Protein AF-A0A059FX70-F1 (afdb_monomer_lite)

Structure (mmCIF, N/CA/C/O backbone):
data_AF-A0A059FX70-F1
#
_entry.id   AF-A0A059FX70-F1
#
loop_
_atom_site.group_PDB
_atom_site.id
_atom_site.type_symbol
_atom_site.label_atom_id
_atom_site.label_alt_id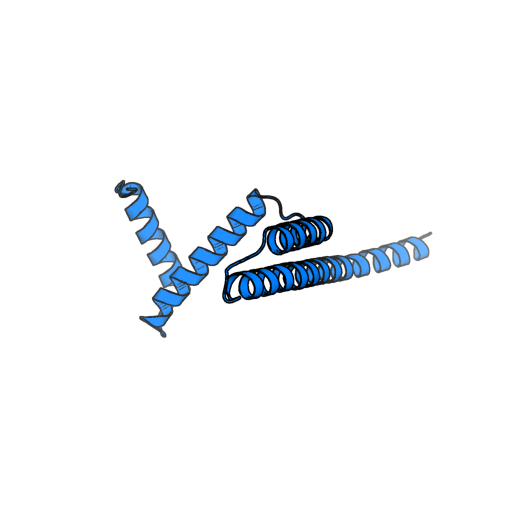
_atom_site.label_comp_id
_atom_site.label_asym_id
_atom_site.label_entity_id
_atom_site.label_seq_id
_atom_site.pdbx_PDB_ins_code
_atom_site.Cartn_x
_atom_site.Cartn_y
_atom_site.Cartn_z
_atom_site.occupancy
_atom_site.B_iso_or_equiv
_atom_site.auth_seq_id
_atom_site.auth_comp_id
_atom_site.auth_asym_id
_atom_site.auth_atom_id
_atom_site.pdbx_PDB_model_num
ATOM 1 N N . MET A 1 1 ? 32.917 27.367 -21.224 1.00 57.19 1 MET A N 1
ATOM 2 C CA . MET A 1 1 ? 31.515 26.885 -21.235 1.00 57.19 1 MET A CA 1
ATOM 3 C C . MET A 1 1 ? 31.325 25.448 -20.723 1.00 57.19 1 MET A C 1
ATOM 5 O O . MET A 1 1 ? 30.246 25.161 -20.230 1.00 57.19 1 MET A O 1
ATOM 9 N N . GLY A 1 2 ? 32.328 24.554 -20.754 1.00 74.62 2 GLY A N 1
ATOM 10 C CA . GLY A 1 2 ? 32.160 23.157 -20.295 1.00 74.62 2 GLY A CA 1
ATOM 11 C C . GLY A 1 2 ? 32.057 22.940 -18.775 1.00 74.62 2 GLY A C 1
ATOM 12 O O . GLY A 1 2 ? 31.350 22.041 -18.336 1.00 74.62 2 GLY A O 1
ATOM 13 N N . VAL A 1 3 ? 32.697 23.785 -17.958 1.00 78.06 3 VAL A N 1
ATOM 14 C CA . VAL A 1 3 ? 32.703 23.629 -16.487 1.00 78.06 3 VAL A CA 1
ATOM 15 C C . VAL A 1 3 ? 31.309 23.851 -15.891 1.00 78.06 3 VAL A C 1
ATOM 17 O O . VAL A 1 3 ? 30.858 23.066 -15.065 1.00 78.06 3 VAL A O 1
ATOM 20 N N . LEU A 1 4 ? 30.577 24.860 -16.373 1.00 76.00 4 LEU A N 1
ATOM 21 C CA . LEU A 1 4 ? 29.200 25.120 -15.942 1.00 76.00 4 LEU A CA 1
ATOM 22 C C . LEU A 1 4 ? 28.260 23.956 -16.292 1.00 76.00 4 LEU A C 1
ATOM 24 O O . LEU A 1 4 ? 27.456 23.565 -15.454 1.00 76.00 4 LEU A O 1
ATOM 28 N N . ALA A 1 5 ? 28.406 23.359 -17.481 1.00 77.25 5 ALA A N 1
ATOM 29 C CA . ALA A 1 5 ? 27.619 22.195 -17.897 1.00 77.25 5 ALA A CA 1
ATOM 30 C C . ALA A 1 5 ? 27.932 20.934 -17.068 1.00 77.25 5 ALA A C 1
ATOM 32 O O . ALA A 1 5 ? 27.045 20.132 -16.782 1.00 77.25 5 ALA A O 1
ATOM 33 N N . PHE A 1 6 ? 29.188 20.772 -16.643 1.00 79.62 6 PHE A N 1
ATOM 34 C CA . PHE A 1 6 ? 29.595 19.677 -15.765 1.00 79.62 6 PHE A CA 1
ATOM 35 C C . PHE A 1 6 ? 28.958 19.799 -14.372 1.00 79.62 6 PHE A C 1
ATOM 37 O O . PHE A 1 6 ? 28.401 18.829 -13.860 1.00 79.62 6 PHE A O 1
ATOM 44 N N . PHE A 1 7 ? 28.96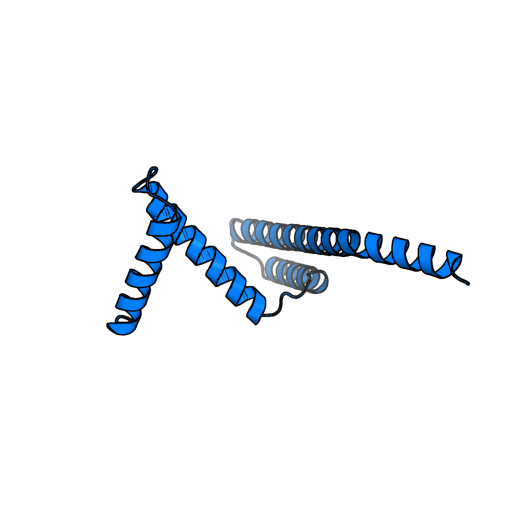1 21.002 -13.786 1.00 81.00 7 PHE A N 1
ATOM 45 C CA . PHE A 1 7 ? 28.335 21.244 -12.482 1.00 81.00 7 PHE A CA 1
ATOM 46 C C . PHE A 1 7 ? 26.805 21.135 -12.523 1.00 81.00 7 PHE A C 1
ATOM 48 O O . PHE A 1 7 ? 26.221 20.549 -11.611 1.00 81.00 7 PHE A O 1
ATOM 55 N N . THR A 1 8 ? 26.139 21.625 -13.575 1.00 78.81 8 THR A N 1
ATOM 56 C CA . THR A 1 8 ? 24.680 21.467 -13.712 1.00 78.81 8 THR A CA 1
ATOM 57 C C . THR A 1 8 ? 24.275 20.006 -13.932 1.00 78.81 8 THR A C 1
ATOM 59 O O . THR A 1 8 ? 23.274 19.561 -13.368 1.00 78.81 8 THR A O 1
ATOM 62 N N . GLY A 1 9 ? 25.078 19.226 -14.665 1.00 77.31 9 GLY A N 1
ATOM 63 C CA . GLY A 1 9 ? 24.887 17.781 -14.813 1.00 77.31 9 GLY A CA 1
ATOM 64 C C . GLY A 1 9 ? 25.043 17.016 -13.493 1.00 77.31 9 GLY A C 1
ATOM 65 O O . GLY A 1 9 ? 24.205 16.173 -13.166 1.00 77.31 9 GLY A O 1
ATOM 66 N N . LEU A 1 10 ? 26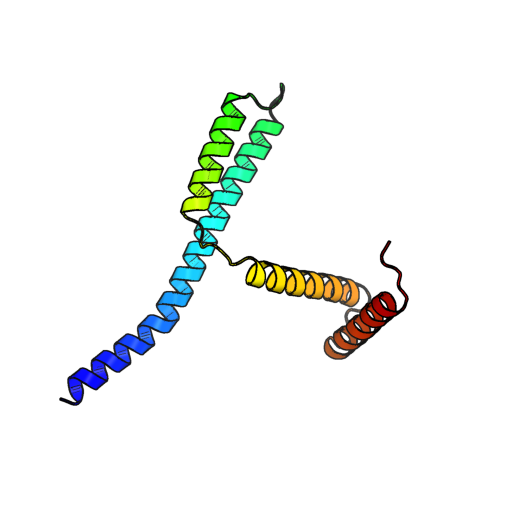.062 17.351 -12.692 1.00 77.69 10 LEU A N 1
ATOM 67 C CA . LEU A 1 10 ? 26.278 16.731 -11.379 1.00 77.69 10 LEU A CA 1
ATOM 68 C C . LEU A 1 10 ? 25.145 17.050 -10.394 1.00 77.69 10 LEU A C 1
ATOM 70 O O . LEU A 1 10 ? 24.675 16.155 -9.692 1.00 77.69 10 LEU A O 1
ATOM 74 N N . LEU A 1 11 ? 24.662 18.298 -10.375 1.00 72.19 11 LEU A N 1
ATOM 75 C CA . LEU A 1 11 ? 23.501 18.675 -9.565 1.00 72.19 11 LEU A CA 1
ATOM 76 C C . LEU A 1 11 ? 22.249 17.888 -9.982 1.00 72.19 11 LEU A C 1
ATOM 78 O O . LEU A 1 11 ? 21.531 17.384 -9.120 1.00 72.19 11 LEU A O 1
ATOM 82 N N . SER A 1 12 ? 22.007 17.717 -11.286 1.00 71.44 12 SER A N 1
ATOM 83 C CA . SER A 1 12 ? 20.851 16.964 -11.795 1.00 71.44 12 SER A CA 1
ATOM 84 C C . SER A 1 12 ? 20.833 15.506 -11.309 1.00 71.44 12 SER A C 1
ATOM 86 O O . SER A 1 12 ? 19.789 15.003 -10.886 1.00 71.44 12 SER A O 1
ATOM 88 N N . LEU A 1 13 ? 21.996 14.848 -11.264 1.00 66.88 13 LEU A N 1
ATOM 89 C CA . LEU A 1 13 ? 22.121 13.478 -10.754 1.00 66.88 13 LEU A CA 1
ATOM 90 C C . LEU A 1 13 ? 21.808 13.367 -9.252 1.00 66.88 13 LEU A C 1
ATOM 92 O O . LEU A 1 13 ? 21.264 12.354 -8.814 1.00 66.88 13 LEU A O 1
ATOM 96 N N . ILE A 1 14 ? 22.087 14.412 -8.468 1.00 65.88 14 ILE A N 1
ATOM 97 C CA . ILE A 1 14 ? 21.805 14.457 -7.023 1.00 65.88 14 ILE A CA 1
ATOM 98 C C . ILE A 1 14 ? 20.309 14.703 -6.745 1.00 65.88 14 ILE A C 1
ATOM 100 O O . ILE A 1 14 ? 19.774 14.216 -5.746 1.00 65.88 14 ILE A O 1
ATOM 104 N N . HIS A 1 15 ? 19.590 15.382 -7.644 1.00 61.31 15 HIS A N 1
ATOM 105 C CA . HIS A 1 15 ? 18.142 15.591 -7.508 1.00 61.31 15 HIS A CA 1
ATOM 106 C C . HIS A 1 15 ? 17.326 14.290 -7.609 1.00 61.31 15 HIS A C 1
ATOM 108 O O . HIS A 1 15 ? 16.267 14.177 -6.984 1.00 61.31 15 HIS A O 1
ATOM 114 N N . LEU A 1 16 ? 17.813 13.290 -8.348 1.00 60.69 16 LEU A N 1
ATOM 115 C CA . LEU A 1 16 ? 17.107 12.025 -8.565 1.00 60.69 16 LEU A CA 1
ATOM 116 C C . LEU A 1 16 ? 16.859 11.220 -7.261 1.00 60.69 16 LEU A C 1
ATOM 118 O O . LEU A 1 16 ? 15.701 10.891 -6.982 1.00 60.69 16 LEU A O 1
ATOM 122 N N . PRO A 1 17 ? 17.868 10.938 -6.406 1.00 65.56 17 PRO A N 1
ATOM 123 C CA . PRO A 1 17 ? 17.646 10.266 -5.121 1.00 65.56 17 PRO A CA 1
ATOM 124 C C . PRO A 1 17 ? 16.916 11.146 -4.093 1.00 65.56 17 PRO A C 1
ATOM 126 O O . PRO A 1 17 ? 16.167 10.623 -3.263 1.00 65.56 17 PRO A O 1
ATOM 129 N N . LEU A 1 18 ? 17.081 12.473 -4.151 1.00 64.06 18 LEU A N 1
ATOM 130 C CA . LEU A 1 18 ? 16.383 13.407 -3.259 1.00 64.06 18 LEU A CA 1
ATOM 131 C C . LEU A 1 18 ? 14.870 13.401 -3.495 1.00 64.06 18 LEU A C 1
ATOM 133 O O . LEU A 1 18 ? 14.101 13.394 -2.533 1.00 64.06 18 LEU A O 1
ATOM 137 N N . ASN A 1 19 ? 14.434 13.315 -4.753 1.00 64.44 19 ASN A N 1
ATOM 138 C CA . ASN A 1 19 ? 13.014 13.244 -5.091 1.00 64.44 19 ASN A CA 1
ATOM 139 C C . ASN A 1 19 ? 12.375 11.930 -4.588 1.00 64.44 19 ASN A C 1
ATOM 141 O O . ASN A 1 19 ? 11.281 11.933 -4.027 1.00 64.44 19 ASN A O 1
ATOM 145 N N . LEU A 1 20 ? 13.094 10.804 -4.675 1.00 67.50 20 LEU A N 1
ATOM 146 C CA . LEU A 1 20 ? 12.634 9.522 -4.123 1.00 67.50 20 LEU A CA 1
ATOM 147 C C . LEU A 1 20 ? 12.492 9.562 -2.595 1.00 67.50 20 LEU A C 1
ATOM 149 O O . LEU A 1 20 ? 11.491 9.083 -2.058 1.00 67.50 20 LEU A O 1
ATOM 153 N N . LYS A 1 21 ? 13.462 10.163 -1.893 1.00 71.00 21 LYS A N 1
ATOM 154 C CA . LYS A 1 21 ? 13.418 10.321 -0.433 1.00 71.00 21 LYS A CA 1
ATOM 155 C C . LYS A 1 21 ? 12.296 11.270 0.000 1.00 71.00 21 LYS A C 1
ATOM 157 O O . LYS A 1 21 ? 11.587 10.958 0.952 1.00 71.00 21 LYS A O 1
ATOM 162 N N . GLY A 1 22 ? 12.087 12.368 -0.728 1.00 72.81 22 GLY A N 1
ATOM 163 C CA . GLY A 1 22 ? 10.981 13.300 -0.497 1.00 72.81 22 GLY A CA 1
ATOM 164 C C . GLY A 1 22 ? 9.612 12.641 -0.674 1.00 72.81 22 GLY A C 1
ATOM 165 O O . GLY A 1 22 ? 8.758 12.755 0.203 1.00 72.81 22 GLY A O 1
ATOM 166 N N . ARG A 1 23 ? 9.422 11.861 -1.748 1.00 69.25 23 ARG A N 1
ATOM 167 C CA . ARG A 1 23 ? 8.182 11.094 -1.969 1.00 69.25 23 ARG A CA 1
ATOM 168 C C . ARG A 1 23 ? 7.954 10.044 -0.884 1.00 69.25 23 ARG A C 1
ATOM 170 O O . ARG A 1 23 ? 6.839 9.918 -0.384 1.00 69.25 23 ARG A O 1
ATOM 177 N N . ALA A 1 24 ? 8.994 9.306 -0.497 1.00 73.62 24 ALA A N 1
ATOM 178 C CA . ALA A 1 24 ? 8.898 8.314 0.571 1.00 73.62 24 ALA A CA 1
ATOM 179 C C . ALA A 1 24 ? 8.518 8.952 1.917 1.00 73.62 24 ALA A C 1
ATOM 181 O O . ALA A 1 24 ? 7.654 8.428 2.620 1.00 73.62 24 ALA A O 1
ATOM 182 N N . GLU A 1 25 ? 9.113 10.098 2.256 1.00 77.75 25 GLU A N 1
ATOM 183 C CA . GLU A 1 25 ? 8.808 10.813 3.497 1.00 77.75 25 GLU A CA 1
ATOM 184 C C . GLU A 1 25 ? 7.394 11.405 3.483 1.00 77.75 25 GLU A C 1
ATOM 186 O O . GLU A 1 25 ? 6.680 11.315 4.478 1.00 77.75 25 GLU A O 1
ATOM 191 N N . ALA A 1 26 ? 6.933 11.921 2.345 1.00 76.25 26 ALA A N 1
ATOM 192 C CA . ALA A 1 26 ? 5.567 12.412 2.196 1.00 76.25 26 ALA A CA 1
ATOM 193 C C . ALA A 1 26 ? 4.525 11.282 2.323 1.00 76.25 26 ALA A C 1
ATOM 195 O O . ALA A 1 26 ? 3.536 11.435 3.042 1.00 76.25 26 ALA A O 1
ATOM 196 N N . HIS A 1 27 ? 4.775 10.101 1.742 1.00 79.06 27 HIS A N 1
ATOM 197 C CA . HIS A 1 27 ? 3.941 8.916 1.987 1.00 79.06 27 HIS A CA 1
ATOM 198 C C . HIS A 1 27 ? 3.964 8.486 3.460 1.00 79.06 27 HIS A C 1
ATOM 200 O O . HIS A 1 27 ? 2.923 8.133 4.019 1.00 79.06 27 HIS A O 1
ATOM 206 N N . ARG A 1 28 ? 5.132 8.536 4.113 1.00 78.88 28 ARG A N 1
ATOM 207 C CA . ARG A 1 28 ? 5.276 8.209 5.538 1.00 78.88 28 ARG A CA 1
ATOM 208 C C . ARG A 1 28 ? 4.512 9.190 6.428 1.00 78.88 28 ARG A C 1
ATOM 210 O O . ARG A 1 28 ? 3.867 8.764 7.385 1.00 78.88 28 ARG A O 1
ATOM 217 N N . SER A 1 29 ? 4.567 10.480 6.109 1.00 81.00 29 SER A N 1
ATOM 218 C CA . SER A 1 29 ? 3.831 11.541 6.797 1.00 81.00 29 SER A CA 1
ATOM 219 C C . SER A 1 29 ? 2.320 11.363 6.636 1.00 81.00 29 SER A C 1
ATOM 221 O O . SER A 1 29 ? 1.603 11.328 7.636 1.00 81.00 29 SER A O 1
ATOM 223 N N . GLY A 1 30 ? 1.843 11.118 5.410 1.00 81.38 30 GLY A N 1
ATOM 224 C CA . GLY A 1 30 ? 0.432 10.824 5.147 1.00 81.38 30 GLY A CA 1
ATOM 225 C C . GLY A 1 30 ? -0.063 9.600 5.922 1.00 81.38 30 GLY A C 1
ATOM 226 O O . GLY A 1 30 ? -1.086 9.666 6.598 1.00 81.38 30 GLY A O 1
ATOM 227 N N . LEU A 1 31 ? 0.702 8.502 5.923 1.00 82.50 31 LEU A N 1
ATOM 228 C CA . LEU A 1 31 ? 0.355 7.298 6.687 1.00 82.50 31 LEU A CA 1
ATOM 229 C C . LEU A 1 31 ? 0.246 7.577 8.190 1.00 82.50 31 LEU A C 1
ATOM 231 O O . LEU A 1 31 ? -0.682 7.086 8.828 1.00 82.50 31 LEU A O 1
ATOM 235 N N . ARG A 1 32 ? 1.155 8.382 8.757 1.00 83.69 32 ARG A N 1
ATOM 236 C CA . ARG A 1 32 ? 1.080 8.795 10.167 1.00 83.69 32 ARG A CA 1
ATOM 237 C C . ARG A 1 32 ? -0.203 9.574 10.448 1.00 83.69 32 ARG A C 1
ATOM 239 O O . ARG A 1 32 ? -0.903 9.237 11.400 1.00 83.69 32 ARG A O 1
ATOM 246 N N . GLN A 1 33 ? -0.544 10.546 9.606 1.00 84.19 33 GLN A N 1
ATOM 247 C CA . GLN A 1 33 ? -1.754 11.357 9.770 1.00 84.19 33 GLN A CA 1
ATOM 248 C C . GLN A 1 33 ? -3.028 10.506 9.673 1.00 84.19 33 GLN A C 1
ATOM 250 O O . GLN A 1 33 ? -3.856 10.542 10.579 1.00 84.19 33 GLN A O 1
ATOM 255 N N . PHE A 1 34 ? -3.151 9.651 8.653 1.00 84.75 34 PHE A N 1
ATOM 256 C CA . PHE A 1 34 ? -4.295 8.740 8.529 1.00 84.75 34 PHE A CA 1
ATOM 257 C C . PHE A 1 34 ? -4.364 7.712 9.659 1.00 84.75 34 PHE A C 1
ATOM 259 O O . PHE A 1 34 ? -5.455 7.372 10.116 1.00 84.75 34 PHE A O 1
ATOM 266 N N . SER A 1 35 ? -3.215 7.226 10.139 1.00 85.69 35 SER A N 1
ATOM 267 C CA . SER A 1 35 ? -3.184 6.327 11.291 1.00 85.69 35 SER A CA 1
ATOM 268 C C . SER A 1 35 ? -3.723 7.012 12.542 1.00 85.69 35 SER A C 1
ATOM 270 O O . SER A 1 35 ? -4.548 6.410 13.217 1.00 85.69 35 SER A O 1
ATOM 272 N N . ALA A 1 36 ? -3.356 8.278 12.781 1.00 85.94 36 ALA A N 1
ATOM 273 C CA . ALA A 1 36 ? -3.840 9.066 13.909 1.00 85.94 36 ALA A CA 1
ATOM 274 C C . ALA A 1 36 ? -5.355 9.302 13.834 1.00 85.94 36 ALA A C 1
ATOM 276 O O . ALA A 1 36 ? -6.053 9.096 14.822 1.00 85.94 36 ALA A O 1
ATOM 277 N N . VAL A 1 37 ? -5.882 9.638 12.650 1.00 87.38 37 VAL A N 1
ATOM 278 C CA . VAL A 1 37 ? -7.333 9.765 12.423 1.00 87.38 37 VAL A CA 1
ATOM 279 C C . VAL A 1 37 ? -8.050 8.445 12.719 1.00 87.38 37 VAL A C 1
ATOM 281 O O . VAL A 1 37 ? -9.085 8.438 13.385 1.00 87.38 37 VAL A O 1
ATOM 284 N N . LYS A 1 38 ? -7.485 7.309 12.286 1.00 87.75 38 LYS A N 1
ATOM 285 C CA . LYS A 1 38 ? -8.044 5.981 12.572 1.00 87.75 38 LYS A CA 1
ATOM 286 C C . LYS A 1 38 ? -8.061 5.677 14.071 1.00 87.75 38 LYS A C 1
ATOM 288 O O . LYS A 1 38 ? -9.064 5.158 14.555 1.00 87.75 38 LYS A O 1
ATOM 293 N N . THR A 1 39 ? -6.989 5.974 14.808 1.00 87.38 39 THR A N 1
ATOM 294 C CA . THR A 1 39 ? -6.969 5.785 16.267 1.00 87.38 39 THR A CA 1
ATOM 295 C C . THR A 1 39 ? -7.981 6.692 16.953 1.00 87.38 39 THR A C 1
ATOM 297 O O . THR A 1 39 ? -8.730 6.209 17.795 1.00 87.38 39 THR A O 1
ATOM 300 N N . SER A 1 40 ? -8.071 7.966 16.563 1.00 84.06 40 SER A N 1
ATOM 301 C CA . SER A 1 40 ? -9.076 8.898 17.093 1.00 84.06 40 SER A CA 1
ATOM 302 C C . SER A 1 40 ? -10.502 8.396 16.853 1.00 84.06 40 SER A C 1
ATOM 304 O O . SER A 1 40 ? -11.322 8.415 17.768 1.00 84.06 40 SER A O 1
ATOM 306 N N . ALA A 1 41 ? -10.783 7.857 15.663 1.00 85.56 41 ALA A N 1
ATOM 307 C CA . ALA A 1 41 ? -12.067 7.236 15.355 1.00 85.56 41 ALA A CA 1
ATOM 308 C C . ALA A 1 41 ? -12.327 5.977 16.192 1.00 85.56 41 ALA A C 1
ATOM 310 O O . ALA A 1 41 ? -13.423 5.808 16.723 1.00 85.56 41 ALA A O 1
ATOM 311 N N . ALA A 1 42 ? -11.323 5.114 16.365 1.00 85.81 42 ALA A N 1
ATOM 312 C CA . ALA A 1 42 ? -11.435 3.934 17.219 1.00 85.81 42 ALA A CA 1
ATOM 313 C C . ALA A 1 42 ? -11.725 4.312 18.681 1.00 85.81 42 ALA A C 1
ATOM 315 O O . ALA A 1 42 ? -12.591 3.705 19.306 1.00 85.81 42 ALA A O 1
ATOM 316 N N . HIS A 1 43 ? -11.068 5.348 19.208 1.00 84.81 43 HIS A N 1
ATOM 317 C CA . HIS A 1 43 ? -11.331 5.866 20.550 1.00 84.81 43 HIS A CA 1
ATOM 318 C C . HIS A 1 43 ? -12.731 6.468 20.685 1.00 84.81 43 HIS A C 1
ATOM 320 O O . HIS A 1 43 ? -13.401 6.210 21.682 1.00 84.81 43 HIS A O 1
ATOM 326 N N . ALA A 1 44 ? -13.195 7.230 19.691 1.00 82.31 44 ALA A N 1
ATOM 327 C CA . ALA A 1 44 ? -14.549 7.780 19.689 1.00 82.31 44 ALA A CA 1
ATOM 328 C C . ALA A 1 44 ? -15.618 6.675 19.669 1.00 82.31 44 ALA A C 1
ATOM 330 O O . ALA A 1 44 ? -16.614 6.776 20.379 1.00 82.31 44 ALA A O 1
ATOM 331 N N . MET A 1 45 ? -15.387 5.593 18.917 1.00 83.38 45 MET A N 1
ATOM 332 C CA . MET A 1 45 ? -16.274 4.423 18.892 1.00 83.38 45 MET A CA 1
ATOM 333 C C . MET A 1 45 ? -16.230 3.605 20.190 1.00 83.38 45 MET A C 1
ATOM 335 O O . MET A 1 45 ? -17.234 3.007 20.562 1.00 83.38 45 MET A O 1
ATOM 339 N N . ALA A 1 46 ? -15.089 3.576 20.883 1.00 82.81 46 ALA A N 1
ATOM 340 C CA . ALA A 1 46 ? -14.914 2.829 22.128 1.00 82.81 46 ALA A CA 1
ATOM 341 C C . ALA A 1 46 ? -15.455 3.551 23.380 1.00 82.81 46 ALA A C 1
ATOM 343 O O . ALA A 1 46 ? -15.492 2.949 24.454 1.00 82.81 46 ALA A O 1
ATOM 344 N N . LYS A 1 47 ? -15.866 4.826 23.283 1.00 83.19 47 LYS A N 1
ATOM 345 C CA . LYS A 1 47 ? -16.486 5.551 24.405 1.00 83.19 47 LYS A CA 1
ATOM 346 C C . LYS A 1 47 ? -17.817 4.898 24.803 1.00 83.19 47 LYS A C 1
ATOM 348 O O . LYS A 1 47 ? -18.679 4.655 23.958 1.00 83.19 47 LYS A O 1
ATOM 353 N N . GLN A 1 48 ? -18.020 4.686 26.107 1.00 57.59 48 GLN A N 1
ATOM 354 C CA . GLN A 1 48 ? -19.336 4.346 26.658 1.00 57.59 48 GLN A CA 1
ATOM 355 C C . GLN A 1 48 ? -20.325 5.475 26.325 1.00 57.59 48 GLN A C 1
ATOM 357 O O . GLN A 1 48 ? -20.134 6.609 26.757 1.00 57.59 48 GLN A O 1
ATOM 362 N N . GLY A 1 49 ? -21.347 5.166 25.522 1.00 70.69 49 GLY A N 1
ATOM 363 C CA . GLY A 1 49 ? -22.318 6.137 24.996 1.00 70.69 49 GLY A CA 1
ATOM 364 C C . GLY A 1 49 ? -22.247 6.367 23.481 1.00 70.69 49 GLY A C 1
ATOM 365 O O . GLY A 1 49 ? -23.130 7.023 22.936 1.00 70.69 49 GLY A O 1
ATOM 366 N N . GLY A 1 50 ? -21.256 5.790 22.792 1.00 70.25 50 GLY A N 1
ATOM 367 C CA . GLY A 1 50 ? -21.087 5.927 21.344 1.00 70.25 50 GLY A CA 1
ATOM 368 C C . GLY A 1 50 ? -20.436 7.250 20.927 1.00 70.25 50 GLY A C 1
ATOM 369 O O . GLY A 1 50 ? -20.149 8.124 21.747 1.00 70.25 50 GLY A O 1
ATOM 370 N N . ALA A 1 51 ? -20.164 7.391 19.629 1.00 75.50 51 ALA A N 1
ATOM 371 C CA . ALA A 1 51 ? -19.547 8.595 19.084 1.00 75.50 51 ALA A CA 1
ATOM 372 C C . ALA A 1 51 ? -20.563 9.751 19.028 1.00 75.50 51 ALA A C 1
ATOM 374 O O . ALA A 1 51 ? -21.640 9.615 18.450 1.00 75.50 51 ALA A O 1
ATOM 375 N N . SER A 1 52 ? -20.207 10.906 19.599 1.00 82.44 52 SER A N 1
ATOM 376 C CA . SER A 1 52 ? -21.001 12.135 19.470 1.00 82.44 52 SER A CA 1
ATOM 377 C C . SER A 1 52 ? -20.910 12.702 18.047 1.00 82.44 52 SER A C 1
ATOM 379 O O . SER A 1 52 ? -19.880 12.562 17.386 1.00 82.44 52 SER A O 1
ATOM 381 N N . GLN A 1 53 ? -21.934 13.437 17.599 1.00 83.06 53 GLN A N 1
ATOM 382 C CA . GLN A 1 53 ? -21.899 14.164 16.322 1.00 83.06 53 GLN A CA 1
ATOM 383 C C . GLN A 1 53 ? -20.687 15.108 16.226 1.00 83.06 53 GLN A C 1
ATOM 385 O O . GLN A 1 53 ? -20.047 15.201 15.184 1.00 83.06 53 GLN A O 1
ATOM 390 N N . LYS A 1 54 ? -20.297 15.733 17.345 1.00 84.56 54 LYS A N 1
ATOM 391 C CA . LYS A 1 54 ? -19.102 16.586 17.412 1.00 84.56 54 LYS A CA 1
ATOM 392 C C . LYS A 1 54 ? -17.805 15.796 17.199 1.00 84.56 54 LYS A C 1
ATOM 394 O O . LYS A 1 54 ? -16.879 16.301 16.571 1.00 84.56 54 LYS A O 1
ATOM 399 N N . ASP A 1 55 ? -17.734 14.563 17.705 1.00 82.12 55 ASP A N 1
ATOM 400 C CA . ASP A 1 55 ? -16.583 13.679 17.481 1.00 82.12 55 ASP A CA 1
ATOM 401 C C . ASP A 1 55 ? -16.500 13.289 15.994 1.00 82.12 55 ASP A C 1
ATOM 403 O O . ASP A 1 55 ? -15.414 13.307 15.415 1.00 82.12 55 ASP A O 1
ATOM 407 N N . TYR A 1 56 ? -17.644 13.024 15.351 1.00 84.69 56 TYR A N 1
ATOM 408 C CA . TYR A 1 56 ? -17.715 12.750 13.914 1.00 84.69 56 TYR A CA 1
ATOM 409 C C . TYR A 1 56 ? -17.230 13.934 13.064 1.00 84.69 56 TYR A C 1
ATOM 411 O O . TYR A 1 56 ? -16.390 13.749 12.182 1.00 84.69 56 TYR A O 1
ATOM 419 N N . ASP A 1 57 ? -17.708 15.147 13.347 1.00 87.00 57 ASP A N 1
ATOM 420 C CA . ASP A 1 57 ? -17.332 16.344 12.588 1.00 87.00 57 ASP A CA 1
ATOM 421 C C . ASP A 1 57 ? -15.832 16.655 12.723 1.00 87.00 57 ASP A C 1
ATOM 423 O O . ASP A 1 57 ? -15.171 16.978 11.732 1.00 87.00 57 ASP A O 1
ATOM 427 N N . ASN A 1 58 ? -15.264 16.460 13.918 1.00 86.25 58 ASN A N 1
ATOM 428 C CA . ASN A 1 58 ? -13.827 16.603 14.158 1.00 86.25 58 ASN A CA 1
ATOM 429 C C . ASN A 1 58 ? -13.008 15.567 13.373 1.00 86.25 58 ASN A C 1
ATOM 431 O O . ASN A 1 58 ? -12.062 15.928 12.675 1.00 86.25 58 ASN A O 1
ATOM 435 N N . ILE A 1 59 ? -13.400 14.288 13.422 1.00 87.88 59 ILE A N 1
ATOM 436 C CA . ILE A 1 59 ? -12.728 13.212 12.674 1.00 87.88 59 ILE A CA 1
ATOM 437 C C . ILE A 1 59 ? -12.804 13.473 11.166 1.00 87.88 59 ILE A C 1
ATOM 439 O O . ILE A 1 59 ? -11.821 13.268 10.454 1.00 87.88 59 ILE A O 1
ATOM 443 N N . LYS A 1 60 ? -13.949 13.952 10.668 1.00 86.81 60 LYS A N 1
ATOM 444 C CA . LYS A 1 60 ? -14.138 14.301 9.255 1.00 86.81 60 LYS A CA 1
ATOM 445 C C . LYS A 1 60 ? -13.241 15.467 8.836 1.00 86.81 60 LYS A C 1
ATOM 447 O O . LYS A 1 60 ? -12.642 15.412 7.761 1.00 86.81 60 LYS A O 1
ATOM 452 N N . ALA A 1 61 ? -13.115 16.493 9.677 1.00 86.75 61 ALA A N 1
ATOM 453 C CA . ALA A 1 61 ? -12.220 17.620 9.431 1.00 86.75 61 ALA A CA 1
ATOM 454 C C . ALA A 1 61 ? -10.744 17.184 9.415 1.00 86.75 61 ALA A C 1
ATOM 456 O O . ALA A 1 61 ? -9.996 17.564 8.511 1.00 86.75 61 ALA A O 1
ATOM 457 N N . ASP A 1 62 ? -10.333 16.334 10.358 1.00 84.44 62 ASP A N 1
ATOM 458 C CA . ASP A 1 62 ? -8.969 15.805 10.413 1.00 84.44 62 ASP A CA 1
ATOM 459 C C . ASP A 1 62 ? -8.665 14.863 9.239 1.00 84.44 62 ASP A C 1
ATOM 461 O O . ASP A 1 62 ? -7.570 14.910 8.677 1.00 84.44 62 ASP A O 1
ATOM 465 N N . TYR A 1 63 ? -9.645 14.069 8.800 1.00 83.88 63 TYR A N 1
ATOM 466 C CA . TYR A 1 63 ? -9.542 13.249 7.593 1.00 83.88 63 TYR A CA 1
ATOM 467 C C . TYR A 1 63 ? -9.347 14.103 6.333 1.00 83.88 63 TYR A C 1
ATOM 469 O O . TYR A 1 63 ? -8.456 13.823 5.530 1.00 83.88 63 TYR A O 1
ATOM 477 N N . ALA A 1 64 ? -10.130 15.175 6.171 1.00 84.06 64 ALA A N 1
ATOM 478 C CA . ALA A 1 64 ? -9.988 16.094 5.043 1.00 84.06 64 ALA A CA 1
ATOM 479 C C . ALA A 1 64 ? -8.609 16.780 5.036 1.00 84.06 64 ALA A C 1
ATOM 481 O O . ALA A 1 64 ? -7.963 16.864 3.990 1.00 84.06 64 ALA A O 1
ATOM 482 N N . ARG A 1 65 ? -8.116 17.200 6.210 1.00 83.19 65 ARG A N 1
ATOM 483 C CA . ARG A 1 65 ? -6.780 17.798 6.369 1.00 83.19 65 ARG A CA 1
ATOM 484 C C . ARG A 1 65 ? -5.656 16.803 6.054 1.00 83.19 65 ARG A C 1
ATOM 486 O O . ARG A 1 65 ? -4.664 17.181 5.431 1.00 83.19 65 ARG A O 1
ATOM 493 N N . ALA A 1 66 ? -5.806 15.541 6.457 1.00 81.19 66 ALA A N 1
ATOM 494 C CA . ALA A 1 66 ? -4.856 14.480 6.121 1.00 81.19 66 ALA A CA 1
ATOM 495 C C . ALA A 1 66 ? -4.835 14.186 4.610 1.00 81.19 66 ALA A C 1
ATOM 497 O O . ALA A 1 66 ? -3.766 13.981 4.037 1.00 81.19 66 ALA A O 1
ATOM 498 N N . GLY A 1 67 ? -6.001 14.236 3.954 1.00 76.00 67 GLY A N 1
ATOM 499 C CA . GLY A 1 67 ? -6.135 14.085 2.503 1.00 76.00 67 GLY A CA 1
ATOM 500 C C . GLY A 1 67 ? -5.387 15.157 1.711 1.00 76.00 67 GLY A C 1
ATOM 501 O O . GLY A 1 67 ? -4.641 14.816 0.796 1.00 76.00 67 GLY A O 1
ATOM 502 N N . GLN A 1 68 ? -5.502 16.429 2.106 1.00 76.38 68 GLN A N 1
ATOM 503 C CA . GLN A 1 68 ? -4.841 17.557 1.427 1.00 76.38 68 GLN A CA 1
ATOM 504 C C . GLN A 1 68 ? -3.306 17.473 1.432 1.00 76.38 68 GLN A C 1
ATOM 506 O O . GLN A 1 68 ? -2.662 17.950 0.503 1.00 76.38 68 GLN A O 1
ATOM 511 N N . ASN A 1 69 ? -2.718 16.864 2.464 1.00 68.25 69 ASN A N 1
ATOM 512 C CA . ASN A 1 69 ? -1.264 16.718 2.601 1.00 68.25 69 ASN A CA 1
ATOM 513 C C . ASN A 1 69 ? -0.738 15.376 2.073 1.00 68.25 69 ASN A C 1
ATOM 515 O O . ASN A 1 69 ? 0.464 15.106 2.142 1.00 68.25 69 ASN A O 1
ATOM 519 N N . SER A 1 70 ? -1.626 14.504 1.595 1.00 69.44 70 SER A N 1
ATOM 520 C CA . SER A 1 70 ? -1.249 13.194 1.084 1.00 69.44 70 SER A CA 1
ATOM 521 C C . SER A 1 70 ? -0.892 13.271 -0.397 1.00 69.44 70 SER A C 1
ATOM 523 O O . SER A 1 70 ? -1.535 13.975 -1.170 1.00 69.44 70 SER A O 1
ATOM 525 N N . ILE A 1 71 ? 0.151 12.541 -0.804 1.00 70.38 71 ILE A N 1
ATOM 526 C CA . ILE A 1 71 ? 0.432 12.354 -2.229 1.00 70.38 71 ILE A CA 1
ATOM 527 C C . ILE A 1 71 ? -0.731 11.559 -2.813 1.00 70.38 71 ILE A C 1
ATOM 529 O O . ILE A 1 71 ? -0.932 10.400 -2.441 1.00 70.38 71 ILE A O 1
ATOM 533 N N . GLU A 1 72 ? -1.458 12.178 -3.737 1.00 68.06 72 GLU A N 1
ATOM 534 C CA . GLU A 1 72 ? -2.510 11.521 -4.495 1.00 68.06 72 GLU A CA 1
ATOM 535 C C . GLU A 1 72 ? -1.891 10.379 -5.311 1.00 68.06 72 GLU A C 1
ATOM 537 O O . GLU A 1 72 ? -1.062 10.583 -6.201 1.00 68.06 72 GLU A O 1
ATOM 542 N N . ILE A 1 73 ? -2.232 9.142 -4.949 1.00 68.25 73 ILE A N 1
ATOM 543 C CA . ILE A 1 73 ? -1.878 7.972 -5.748 1.00 68.25 73 ILE A CA 1
ATOM 544 C C . ILE A 1 73 ? -2.969 7.840 -6.793 1.00 68.25 73 ILE A C 1
ATOM 546 O O . ILE A 1 73 ? -4.137 7.675 -6.445 1.00 68.25 73 ILE A O 1
ATOM 550 N N . SER A 1 74 ? -2.584 7.870 -8.064 1.00 74.44 74 SER A N 1
ATOM 551 C CA . SER A 1 74 ? -3.539 7.649 -9.142 1.00 74.44 74 SER A CA 1
ATOM 552 C C . SER A 1 74 ? -4.234 6.291 -8.973 1.00 74.44 74 SER A C 1
ATOM 554 O O . SER A 1 74 ? -3.606 5.276 -8.645 1.00 74.44 74 SER A O 1
ATOM 556 N N . GLU A 1 75 ? -5.542 6.246 -9.210 1.00 73.00 75 GLU A N 1
ATOM 557 C CA . GLU A 1 75 ? -6.332 5.021 -9.055 1.00 73.00 75 GLU A CA 1
ATOM 558 C C . GLU A 1 75 ? -5.777 3.814 -9.851 1.00 73.00 75 GLU A C 1
ATOM 560 O O . GLU A 1 75 ? -5.689 2.713 -9.293 1.00 73.00 75 GLU A O 1
ATOM 565 N N . PRO A 1 76 ? -5.265 3.973 -11.091 1.00 78.19 76 PRO A N 1
ATOM 566 C CA . PRO A 1 76 ? -4.622 2.875 -11.814 1.00 78.19 76 PRO A CA 1
ATOM 567 C C . PRO A 1 76 ? -3.368 2.331 -11.116 1.00 78.19 76 PRO A C 1
ATOM 569 O O . PRO A 1 76 ? -3.102 1.124 -11.150 1.00 78.19 76 PRO A O 1
ATOM 572 N N . GLU A 1 77 ? -2.569 3.195 -10.486 1.00 78.31 77 GLU A N 1
ATOM 573 C CA . GLU A 1 77 ? -1.394 2.772 -9.723 1.00 78.31 77 GLU A CA 1
ATOM 574 C C . GLU A 1 77 ? -1.797 2.048 -8.443 1.00 78.31 77 GLU A C 1
ATOM 576 O O . GLU A 1 77 ? -1.212 1.007 -8.124 1.00 78.31 77 GLU A O 1
ATOM 581 N N . PHE A 1 78 ? -2.831 2.534 -7.754 1.00 80.12 78 PHE A N 1
ATOM 582 C CA . PHE A 1 78 ? -3.391 1.868 -6.585 1.00 80.12 78 PHE A CA 1
ATOM 583 C C . PHE A 1 78 ? -3.871 0.451 -6.921 1.00 80.12 78 PHE A C 1
ATOM 585 O O . PHE A 1 78 ? -3.478 -0.507 -6.251 1.00 80.12 78 PHE A O 1
ATOM 592 N N . LEU A 1 79 ? -4.639 0.276 -8.002 1.00 81.50 79 LEU A N 1
ATOM 593 C CA . LEU A 1 79 ? -5.129 -1.039 -8.430 1.00 81.50 79 LEU A CA 1
ATOM 594 C C . LEU A 1 79 ? -3.982 -2.000 -8.772 1.00 81.50 79 LEU A C 1
ATOM 596 O O . LEU A 1 79 ? -3.981 -3.158 -8.337 1.00 81.50 79 LEU A O 1
ATOM 600 N N . LYS A 1 80 ? -2.948 -1.517 -9.473 1.00 85.25 80 LYS A N 1
ATOM 601 C CA . LYS A 1 80 ? -1.735 -2.306 -9.752 1.00 85.25 80 LYS A CA 1
ATOM 602 C C . LYS A 1 80 ? -1.030 -2.732 -8.463 1.00 85.25 80 LYS A C 1
ATOM 604 O O . LYS A 1 80 ? -0.575 -3.877 -8.357 1.00 85.25 80 LYS A O 1
ATOM 609 N N . GLN A 1 81 ? -0.925 -1.840 -7.479 1.00 83.81 81 GLN A N 1
ATOM 610 C CA . GLN A 1 81 ? -0.325 -2.158 -6.183 1.00 83.81 81 GLN A CA 1
ATOM 611 C C . GLN A 1 81 ? -1.176 -3.151 -5.384 1.00 83.81 81 GLN A C 1
ATOM 613 O O . GLN A 1 81 ? -0.632 -4.134 -4.875 1.00 83.81 81 GLN A O 1
ATOM 618 N N . LYS A 1 82 ? -2.501 -2.978 -5.356 1.00 86.06 82 LYS A N 1
ATOM 619 C CA . LYS A 1 82 ? -3.450 -3.915 -4.740 1.00 86.06 82 LYS A CA 1
ATOM 620 C C . LYS A 1 82 ? -3.299 -5.316 -5.332 1.00 86.06 82 LYS A C 1
ATOM 622 O O . LYS A 1 82 ? -3.152 -6.288 -4.595 1.00 86.06 82 LYS A O 1
ATOM 627 N N . GLN A 1 83 ? -3.211 -5.431 -6.656 1.00 88.00 83 GLN A N 1
ATOM 628 C CA . GLN A 1 83 ? -2.994 -6.715 -7.326 1.00 88.00 83 GLN A CA 1
ATOM 629 C C . GLN A 1 83 ? -1.636 -7.348 -6.967 1.00 88.00 83 GLN A C 1
ATOM 631 O O . GLN A 1 83 ? -1.529 -8.567 -6.813 1.00 88.00 83 GLN A O 1
ATOM 636 N N . LYS A 1 84 ? -0.565 -6.552 -6.837 1.00 88.69 84 LYS A N 1
ATOM 637 C CA . LYS A 1 84 ? 0.744 -7.047 -6.364 1.00 88.69 84 LYS A CA 1
ATOM 638 C C . LYS A 1 84 ? 0.665 -7.545 -4.919 1.00 88.69 84 LYS A C 1
ATOM 640 O O . LYS A 1 84 ? 1.211 -8.607 -4.623 1.00 88.69 84 LYS A O 1
ATOM 645 N N . HIS A 1 85 ? -0.030 -6.815 -4.049 1.00 89.38 85 HIS A N 1
ATOM 646 C CA . HIS A 1 85 ? -0.245 -7.204 -2.659 1.00 89.38 85 HIS A CA 1
ATOM 647 C C . HIS A 1 85 ? -1.000 -8.534 -2.559 1.00 89.38 85 HIS A C 1
ATOM 649 O O . HIS A 1 85 ? -0.510 -9.458 -1.917 1.00 89.38 85 HIS A O 1
ATOM 655 N N . LEU A 1 86 ? -2.121 -8.683 -3.267 1.00 89.88 86 LEU A N 1
ATOM 656 C CA . LEU A 1 86 ? -2.900 -9.926 -3.267 1.00 89.88 86 LEU A CA 1
ATOM 657 C C . LEU A 1 86 ? -2.081 -11.122 -3.769 1.00 89.88 86 LEU A C 1
ATOM 659 O O . LEU A 1 86 ? -2.086 -12.180 -3.141 1.00 89.88 86 LEU A O 1
ATOM 663 N N . ARG A 1 87 ? -1.287 -10.938 -4.834 1.00 88.12 87 ARG A N 1
ATOM 664 C CA . ARG A 1 87 ? -0.342 -11.969 -5.299 1.00 88.12 87 ARG A CA 1
ATOM 665 C C . ARG A 1 87 ? 0.666 -12.362 -4.221 1.00 88.12 87 ARG A C 1
ATOM 667 O O . ARG A 1 87 ? 0.957 -13.546 -4.073 1.00 88.12 87 ARG A O 1
ATOM 674 N N . LYS A 1 88 ? 1.198 -11.392 -3.472 1.00 89.12 88 LYS A N 1
ATOM 675 C CA . LYS A 1 88 ? 2.122 -11.654 -2.359 1.00 89.12 88 LYS A CA 1
ATOM 676 C C . LYS A 1 88 ? 1.436 -12.450 -1.248 1.00 89.12 88 LYS A C 1
ATOM 678 O O . LYS A 1 88 ? 2.016 -13.419 -0.774 1.00 89.12 88 LYS A O 1
ATOM 683 N N . VAL A 1 89 ? 0.218 -12.074 -0.861 1.00 90.31 89 VAL A N 1
ATOM 684 C CA . VAL A 1 89 ? -0.564 -12.773 0.172 1.00 90.31 89 VAL A CA 1
ATOM 685 C C . VAL A 1 89 ? -0.828 -14.224 -0.233 1.00 90.31 89 VAL A C 1
ATOM 687 O O . VAL A 1 89 ? -0.563 -15.130 0.551 1.00 90.31 89 VAL A O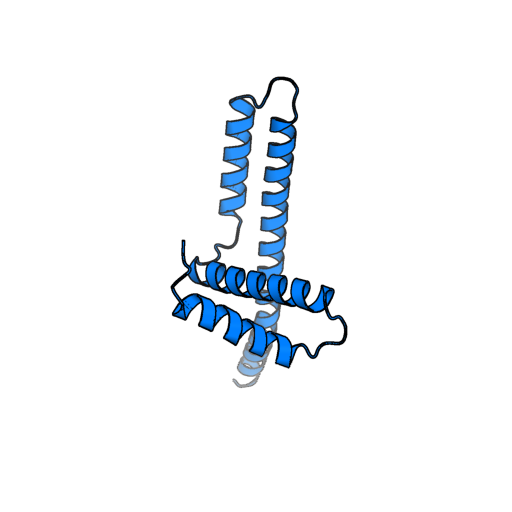 1
ATOM 690 N N . ALA A 1 90 ? -1.289 -14.460 -1.465 1.00 88.94 90 ALA A N 1
ATOM 691 C CA . ALA A 1 90 ? -1.538 -15.809 -1.975 1.00 88.94 90 ALA A CA 1
ATOM 692 C C . ALA A 1 90 ? -0.261 -16.663 -1.996 1.00 88.94 90 ALA A C 1
ATOM 694 O O . ALA A 1 90 ? -0.279 -17.826 -1.596 1.00 88.94 90 ALA A O 1
ATOM 695 N N . LEU A 1 91 ? 0.861 -16.070 -2.414 1.00 88.88 91 LEU A N 1
ATOM 696 C CA . LEU A 1 91 ? 2.155 -16.741 -2.415 1.00 88.88 91 LEU A CA 1
ATOM 697 C C . LEU A 1 91 ? 2.618 -17.085 -0.995 1.00 88.88 91 LEU A C 1
ATOM 699 O O . LEU A 1 91 ? 3.052 -18.208 -0.777 1.00 88.88 91 LEU A O 1
ATOM 703 N N . SER A 1 92 ? 2.483 -16.154 -0.045 1.00 87.25 92 SER A N 1
ATOM 704 C CA . SER A 1 92 ? 2.821 -16.378 1.367 1.00 87.25 92 SER A CA 1
ATOM 705 C C . SER A 1 92 ? 2.022 -17.545 1.937 1.00 87.25 92 SER A C 1
ATOM 707 O O . SER A 1 92 ? 2.614 -18.501 2.412 1.00 87.25 92 SER A O 1
ATOM 709 N N . LYS A 1 93 ? 0.694 -17.539 1.760 1.00 89.00 93 LYS A N 1
ATOM 710 C CA . LYS A 1 93 ? -0.186 -18.627 2.218 1.00 89.00 93 LYS A CA 1
ATOM 711 C C . LYS A 1 93 ? 0.182 -19.987 1.622 1.00 89.00 93 LYS A C 1
ATOM 713 O O . LYS A 1 93 ? -0.010 -21.021 2.253 1.00 89.00 93 LYS A O 1
ATOM 718 N N . ALA A 1 94 ? 0.650 -20.007 0.376 1.00 86.81 94 ALA A N 1
ATOM 719 C CA . ALA A 1 94 ? 1.081 -21.236 -0.276 1.00 86.81 94 ALA A CA 1
ATOM 720 C C . ALA A 1 94 ? 2.471 -21.698 0.208 1.00 86.81 94 ALA A C 1
ATOM 722 O O . ALA A 1 94 ? 2.694 -22.906 0.284 1.00 86.81 94 ALA A O 1
ATOM 723 N N . LEU A 1 95 ? 3.361 -20.762 0.563 1.00 88.56 95 LEU A N 1
ATOM 724 C CA . LEU A 1 95 ? 4.673 -21.043 1.156 1.00 88.56 95 LEU A CA 1
ATOM 725 C C . LEU A 1 95 ? 4.507 -21.583 2.579 1.00 88.56 95 LEU A C 1
ATOM 727 O O . LEU A 1 95 ? 5.179 -22.540 2.933 1.00 88.56 95 LEU A O 1
ATOM 731 N N . ASP A 1 96 ? 3.565 -21.039 3.355 1.00 88.69 96 ASP A N 1
ATOM 732 C CA . ASP A 1 96 ? 3.270 -21.506 4.716 1.00 88.69 96 ASP A CA 1
ATOM 733 C C . ASP A 1 96 ? 2.896 -22.998 4.737 1.00 88.69 96 ASP A C 1
ATOM 735 O O . ASP A 1 96 ? 3.225 -23.717 5.675 1.00 88.69 96 ASP A O 1
ATOM 739 N N . LYS A 1 97 ? 2.243 -23.489 3.675 1.00 87.19 97 LYS A N 1
ATOM 740 C CA . LYS A 1 97 ? 1.897 -24.912 3.520 1.00 87.19 97 LYS A CA 1
ATOM 741 C C . LYS A 1 97 ? 3.076 -25.778 3.074 1.00 87.19 97 LYS A C 1
ATOM 743 O O . LYS A 1 97 ? 3.095 -26.963 3.376 1.00 87.19 97 LYS A O 1
ATOM 748 N N . ASN A 1 98 ? 4.008 -25.218 2.305 1.00 86.19 98 ASN A N 1
ATOM 749 C CA . ASN A 1 98 ? 5.149 -25.938 1.738 1.00 86.19 98 ASN A CA 1
ATOM 750 C C . ASN A 1 98 ? 6.396 -25.036 1.775 1.00 86.19 98 ASN A C 1
ATOM 752 O O . ASN A 1 98 ? 6.733 -24.417 0.760 1.00 86.19 98 ASN A O 1
ATOM 756 N N . PRO A 1 99 ? 7.096 -24.950 2.921 1.00 84.94 99 PRO A N 1
ATOM 757 C CA . PRO A 1 99 ? 8.148 -23.952 3.139 1.00 84.94 99 PRO A CA 1
ATOM 758 C C . PRO A 1 99 ? 9.369 -24.134 2.228 1.00 84.94 99 PRO A C 1
ATOM 760 O O . PRO A 1 99 ? 10.044 -23.163 1.898 1.00 84.94 99 PRO A O 1
ATOM 763 N N . PHE A 1 100 ? 9.632 -25.362 1.771 1.00 88.50 100 PHE A N 1
ATOM 764 C CA . PHE A 1 100 ? 10.759 -25.688 0.887 1.00 88.50 100 PHE A CA 1
ATOM 765 C C . PHE A 1 100 ? 10.408 -25.638 -0.609 1.00 88.50 100 PHE A C 1
ATOM 767 O O . PHE A 1 100 ? 11.226 -25.998 -1.455 1.00 88.50 100 PHE A O 1
ATOM 774 N N . ALA A 1 101 ? 9.191 -25.221 -0.966 1.00 85.44 101 ALA A N 1
ATOM 775 C CA . ALA A 1 101 ? 8.778 -25.165 -2.361 1.00 85.44 101 ALA A CA 1
ATOM 776 C C . ALA A 1 101 ? 9.491 -24.038 -3.124 1.00 85.44 101 ALA A C 1
ATOM 778 O O . ALA A 1 101 ? 9.658 -22.917 -2.640 1.00 85.44 101 ALA A O 1
ATOM 779 N N . ASN A 1 102 ? 9.860 -24.310 -4.378 1.00 88.06 102 ASN A N 1
ATOM 780 C CA . ASN A 1 102 ? 10.458 -23.298 -5.241 1.00 88.06 102 ASN A CA 1
ATOM 781 C C . ASN A 1 102 ? 9.440 -22.185 -5.558 1.00 88.06 102 ASN A C 1
ATOM 783 O O . ASN A 1 102 ? 8.389 -22.415 -6.168 1.00 88.06 102 ASN A O 1
ATOM 787 N N . ILE A 1 103 ? 9.796 -20.951 -5.193 1.00 86.50 103 ILE A N 1
ATOM 788 C CA . ILE A 1 103 ? 8.956 -19.757 -5.337 1.00 86.50 103 ILE A CA 1
ATOM 789 C C . ILE A 1 103 ? 8.523 -19.529 -6.794 1.00 86.50 103 ILE A C 1
ATOM 791 O O . ILE A 1 103 ? 7.392 -19.104 -7.046 1.00 86.50 103 ILE A O 1
ATOM 795 N N . MET A 1 104 ? 9.405 -19.786 -7.764 1.00 85.81 104 MET A N 1
ATOM 796 C CA . MET A 1 104 ? 9.110 -19.571 -9.181 1.00 85.81 104 MET A CA 1
ATOM 797 C C . MET A 1 104 ? 8.049 -20.561 -9.673 1.00 85.81 104 MET A C 1
ATOM 799 O O . MET A 1 104 ? 7.052 -20.135 -10.261 1.00 85.81 104 MET A O 1
ATOM 803 N N . LEU A 1 105 ? 8.202 -21.850 -9.350 1.00 86.88 105 LEU A N 1
ATOM 804 C CA . LEU A 1 105 ? 7.219 -22.884 -9.693 1.00 86.88 105 LEU A CA 1
ATOM 805 C C . LEU A 1 105 ? 5.861 -22.600 -9.048 1.00 86.88 105 LEU A C 1
ATOM 807 O O . LEU A 1 105 ? 4.826 -22.717 -9.701 1.00 86.88 105 LEU A O 1
ATOM 811 N N . MET A 1 106 ? 5.848 -22.137 -7.798 1.00 86.88 106 MET A N 1
ATOM 812 C CA . MET A 1 106 ? 4.609 -21.757 -7.125 1.00 86.88 106 MET A CA 1
ATOM 813 C C . MET A 1 106 ? 3.892 -20.580 -7.785 1.00 86.88 106 MET A C 1
ATOM 815 O O . MET A 1 106 ? 2.671 -20.621 -7.932 1.00 86.88 106 MET A O 1
ATOM 819 N N . LYS A 1 107 ? 4.620 -19.544 -8.219 1.00 87.19 107 LYS A N 1
ATOM 820 C CA . LYS A 1 107 ? 4.024 -18.420 -8.961 1.00 87.19 107 LYS A CA 1
ATOM 821 C C . LYS A 1 107 ? 3.377 -18.889 -10.261 1.00 87.19 107 LYS A C 1
ATOM 823 O O . LYS A 1 107 ? 2.275 -18.447 -10.582 1.00 87.19 107 LYS A O 1
ATOM 828 N N . VAL A 1 108 ? 4.056 -19.773 -10.992 1.00 87.38 108 VAL A N 1
ATOM 829 C CA . VAL A 1 108 ? 3.560 -20.344 -12.249 1.00 87.38 108 VAL A CA 1
ATOM 830 C C . VAL A 1 108 ? 2.314 -21.192 -11.991 1.00 87.38 108 VAL A C 1
ATOM 832 O O . VAL A 1 108 ? 1.277 -20.951 -12.605 1.00 87.38 108 VAL A O 1
ATOM 835 N N . ARG A 1 109 ? 2.362 -22.101 -11.009 1.00 87.56 109 ARG A N 1
ATOM 836 C CA . ARG A 1 109 ? 1.226 -22.951 -10.626 1.00 87.56 109 ARG A CA 1
ATOM 837 C C . ARG A 1 109 ? 0.004 -22.134 -10.211 1.00 87.56 109 ARG A C 1
ATOM 839 O O . ARG A 1 109 ? -1.097 -22.412 -10.673 1.00 87.56 109 ARG A O 1
ATOM 846 N N . LEU A 1 110 ? 0.193 -21.116 -9.367 1.00 86.94 110 LEU A N 1
ATOM 847 C CA . LEU A 1 110 ? -0.893 -20.233 -8.934 1.00 86.94 110 LEU A CA 1
ATOM 848 C C . LEU A 1 110 ? -1.486 -19.460 -10.112 1.00 86.94 110 LEU A C 1
ATOM 850 O O . LEU A 1 110 ? -2.702 -19.338 -10.185 1.00 86.94 110 LEU A O 1
ATOM 854 N N . ARG A 1 111 ? -0.662 -18.982 -11.053 1.00 87.38 111 ARG A N 1
ATOM 855 C CA . ARG A 1 111 ? -1.160 -18.314 -12.262 1.00 87.38 111 ARG A CA 1
ATOM 856 C C . ARG A 1 111 ? -2.034 -19.248 -13.098 1.00 87.38 111 ARG A C 1
ATOM 858 O O . ARG A 1 111 ? -3.111 -18.838 -13.508 1.00 87.38 111 ARG A O 1
ATOM 865 N N . PHE A 1 112 ? -1.603 -20.489 -13.319 1.00 87.56 112 PHE A N 1
ATOM 866 C CA . PHE A 1 112 ? -2.406 -21.463 -14.062 1.00 87.56 112 PHE A CA 1
ATOM 867 C C . PHE A 1 112 ? -3.701 -21.836 -13.337 1.00 87.56 112 PHE A C 1
ATOM 869 O O . PHE A 1 112 ? -4.739 -21.916 -13.983 1.00 87.56 112 PHE A O 1
ATOM 876 N N . ALA A 1 113 ? -3.664 -22.010 -12.013 1.00 85.31 113 ALA A N 1
ATOM 877 C CA . ALA A 1 113 ? -4.856 -22.312 -11.221 1.00 85.31 113 ALA A CA 1
ATOM 878 C C . ALA A 1 113 ? -5.911 -21.196 -11.317 1.00 85.31 113 ALA A C 1
ATOM 880 O O . ALA A 1 113 ? -7.044 -21.474 -11.690 1.00 85.31 113 ALA A O 1
ATOM 881 N N . HIS A 1 114 ? -5.517 -19.936 -11.097 1.00 83.62 114 HIS A N 1
ATOM 882 C CA . HIS A 1 114 ? -6.446 -18.803 -11.189 1.00 83.62 114 HIS A CA 1
ATOM 883 C C . HIS A 1 114 ? -6.928 -18.571 -12.629 1.00 83.62 114 HIS A C 1
ATOM 885 O O . HIS A 1 114 ? -8.086 -18.239 -12.842 1.00 83.62 114 HIS A O 1
ATOM 891 N N . ASN A 1 115 ? -6.073 -18.771 -13.641 1.00 86.12 115 ASN A N 1
ATOM 892 C CA . ASN A 1 115 ? -6.509 -18.686 -15.038 1.00 86.12 115 ASN A CA 1
ATOM 893 C C . ASN A 1 115 ? -7.528 -19.780 -15.381 1.00 86.12 115 ASN A C 1
ATOM 895 O O . ASN A 1 115 ? -8.454 -19.523 -16.139 1.00 86.12 115 ASN A O 1
ATOM 899 N N . ARG A 1 116 ? -7.373 -20.988 -14.828 1.00 83.75 116 ARG A N 1
ATOM 900 C CA . ARG A 1 116 ? -8.341 -22.074 -15.002 1.00 83.75 116 ARG A CA 1
ATOM 901 C C . ARG A 1 116 ? -9.672 -21.755 -14.318 1.00 83.75 116 ARG A C 1
ATOM 903 O O . ARG A 1 116 ? -10.705 -21.999 -14.920 1.00 83.75 116 ARG A O 1
ATOM 910 N N . GLU A 1 117 ? -9.653 -21.183 -13.116 1.00 82.06 117 GLU A N 1
ATOM 911 C CA . GLU A 1 117 ? -10.867 -20.711 -12.426 1.00 82.06 117 GLU A CA 1
ATOM 912 C C . GLU A 1 117 ? -11.596 -19.629 -13.240 1.00 82.06 117 GLU A C 1
ATOM 91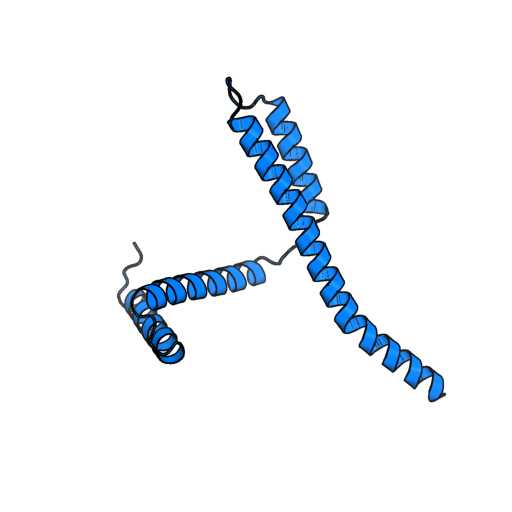4 O O . GLU A 1 117 ? -12.802 -19.723 -13.440 1.00 82.06 117 GLU A O 1
ATOM 919 N N . LEU A 1 118 ? -10.859 -18.666 -13.808 1.00 78.19 118 LEU A N 1
ATOM 920 C CA . LEU A 1 118 ? -11.428 -17.636 -14.687 1.00 78.19 118 LEU A CA 1
ATOM 921 C C . LEU A 1 118 ? -12.043 -18.213 -15.973 1.00 78.19 118 LEU A C 1
ATOM 923 O O . LEU A 1 118 ? -13.068 -17.720 -16.432 1.00 78.19 118 LEU A O 1
ATOM 927 N N . LEU A 1 119 ? -11.425 -19.242 -16.561 1.00 73.50 119 LEU A N 1
ATOM 928 C CA . LEU A 1 119 ? -11.934 -19.913 -17.765 1.00 73.50 119 LEU A CA 1
ATOM 929 C C . LEU A 1 119 ? -13.138 -20.818 -17.477 1.00 73.50 119 LEU A C 1
ATOM 931 O O . LEU A 1 119 ? -13.961 -21.032 -18.361 1.00 73.50 119 LEU A O 1
ATOM 935 N N . ASN A 1 120 ? -13.241 -21.332 -16.253 1.00 76.12 120 ASN A N 1
ATOM 936 C CA . ASN A 1 120 ? -14.331 -22.200 -15.822 1.00 76.12 120 ASN A CA 1
ATOM 937 C C . ASN A 1 120 ? -15.593 -21.431 -15.392 1.00 76.12 120 ASN A C 1
ATOM 939 O O . ASN A 1 120 ? -16.601 -22.064 -15.102 1.00 76.12 120 ASN A O 1
ATOM 943 N N . GLY A 1 121 ? -15.568 -20.094 -15.387 1.00 63.31 121 GLY A N 1
ATOM 944 C CA . GLY A 1 121 ? -16.764 -19.274 -15.176 1.00 63.31 121 GLY A CA 1
ATOM 945 C C . GLY A 1 121 ? -17.279 -19.209 -13.735 1.00 63.31 121 GLY A C 1
ATOM 946 O O . GLY A 1 121 ? -18.350 -18.649 -13.521 1.00 63.31 121 GLY A O 1
ATOM 947 N N 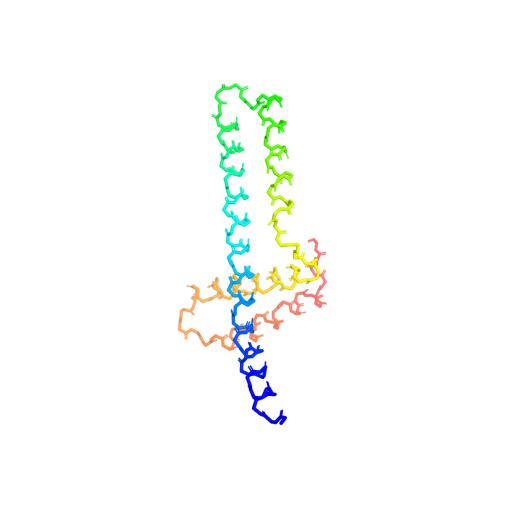. ASP A 1 122 ? -16.528 -19.701 -12.745 1.00 57.19 122 ASP A N 1
ATOM 948 C CA . ASP A 1 122 ? -16.883 -19.599 -11.320 1.00 57.19 122 ASP A CA 1
ATOM 949 C C . ASP A 1 122 ? -16.564 -18.198 -10.767 1.00 57.19 122 ASP A C 1
ATOM 951 O O . ASP A 1 122 ? -15.731 -18.007 -9.880 1.00 57.19 122 ASP A O 1
ATOM 955 N N . ILE A 1 123 ? -17.231 -17.188 -11.323 1.00 57.09 123 ILE A N 1
ATOM 956 C CA . ILE A 1 123 ? -17.395 -15.882 -10.686 1.00 57.09 123 ILE A CA 1
ATOM 957 C C . ILE A 1 123 ? -18.873 -15.790 -10.295 1.00 57.09 123 ILE A C 1
ATOM 959 O O . ILE A 1 123 ? -19.691 -15.275 -11.055 1.00 57.09 123 ILE A O 1
ATOM 963 N N . SER A 1 124 ? -19.211 -16.359 -9.134 1.00 42.22 124 SER A N 1
ATOM 964 C CA . SER A 1 124 ? -20.396 -15.966 -8.355 1.00 42.22 124 SER A CA 1
ATOM 965 C C . SER A 1 124 ? -20.002 -14.913 -7.329 1.00 42.22 124 SER A C 1
ATOM 967 O O . SER A 1 124 ? -18.925 -15.078 -6.710 1.00 42.22 124 SER A O 1
#

Secondary structure (DSSP, 8-state):
-HHHHHHHHHHHHHHHHHHHHHHHHHHHHHHHHHHHHHHHHHHHHHSTT---HHHHHHHHHHHHHHHHTS----HHHHHHHHHHHHHHHHHHHHHHH-TTS-HHHHHHHHHHHHHHHHHTT---

Sequence (124 aa):
MGVLAFFTGLLSLIHLPLNLKGRAEAHRSGLRQFSAVKTSAAHAMAKQGGASQKDYDNIKADYARAGQNSIEISEPEFLKQKQKHLRKVALSKALDKNPFANIMLMKVRLRFAHNRELLNGDIS

pLDDT: mean 79.68, std 9.01, range [42.22, 90.31]

Foldseek 3Di:
DVVVVVVVVVVVVVVVVVVVVVLVVLQVQLVVLVVVLVVLQVVLCPDDPHHDPVSVVVSVVSVVVSVVSHDDDPPVNVVVVVVVVVLVVVLVVVCVVPVPDDSVVSSVVVVVVVVVCVVVPPPD

Organism: NCBI:txid1280951

Radius of gyration: 23.39 Å; chains: 1; bounding box: 55×53×48 Å